Protein AF-G9K832-F1 (afdb_monomer_lite)

Organism: Mustela putorius furo (NCBI:txid9669)

Structure (mmCIF, N/CA/C/O backbone):
data_AF-G9K832-F1
#
_entry.id   AF-G9K832-F1
#
loop_
_atom_site.group_PDB
_atom_site.id
_atom_site.type_symbol
_atom_site.label_atom_id
_atom_site.label_alt_id
_atom_site.label_comp_id
_atom_site.label_asym_id
_atom_site.label_entity_id
_atom_site.label_seq_id
_atom_site.pdbx_PDB_ins_code
_atom_site.Cartn_x
_atom_site.Cartn_y
_atom_site.Cartn_z
_atom_site.occupancy
_atom_site.B_iso_or_equiv
_atom_site.auth_seq_id
_atom_site.auth_comp_id
_atom_site.auth_asym_id
_atom_site.auth_atom_id
_atom_site.pdbx_PDB_model_num
ATOM 1 N N . ASP A 1 1 ? 12.727 16.959 -28.526 1.00 79.44 1 ASP A N 1
ATOM 2 C CA . ASP A 1 1 ? 11.424 17.109 -27.851 1.00 79.44 1 ASP A CA 1
ATOM 3 C C . ASP A 1 1 ? 11.506 16.907 -26.352 1.00 79.44 1 ASP A C 1
ATOM 5 O O . ASP A 1 1 ? 11.760 15.799 -25.892 1.00 79.44 1 ASP A O 1
ATOM 9 N N . HIS A 1 2 ? 11.271 17.974 -25.588 1.00 90.62 2 HIS A N 1
ATOM 10 C CA . HIS A 1 2 ? 11.287 17.950 -24.122 1.00 90.62 2 HIS A CA 1
ATOM 11 C C . HIS A 1 2 ? 10.200 17.029 -23.529 1.00 90.62 2 HIS A C 1
ATOM 13 O O . HIS A 1 2 ? 10.481 16.249 -22.620 1.00 90.62 2 HIS A O 1
ATOM 19 N N . TYR A 1 3 ? 8.979 17.060 -24.076 1.00 95.38 3 TYR A N 1
ATOM 20 C CA . TYR A 1 3 ? 7.848 16.276 -23.562 1.00 95.38 3 TYR A CA 1
ATOM 21 C C . TYR A 1 3 ? 8.053 14.762 -23.679 1.00 95.38 3 TYR A C 1
ATOM 23 O O . TYR A 1 3 ? 7.700 14.030 -22.758 1.00 95.38 3 TYR A O 1
ATOM 31 N N . ILE A 1 4 ? 8.679 14.294 -24.764 1.00 95.75 4 ILE A N 1
ATOM 32 C CA . ILE A 1 4 ? 8.980 12.867 -24.958 1.00 95.75 4 ILE A CA 1
ATOM 33 C C . ILE A 1 4 ? 9.996 12.379 -23.917 1.00 95.75 4 ILE A C 1
ATOM 35 O O . ILE A 1 4 ? 9.823 11.307 -23.345 1.00 95.75 4 ILE A O 1
ATOM 39 N N . GLN A 1 5 ? 11.018 13.182 -23.609 1.00 94.31 5 GLN A N 1
ATOM 40 C CA . GLN A 1 5 ? 12.018 12.833 -22.592 1.00 94.31 5 GLN A CA 1
ATOM 41 C C . GLN A 1 5 ? 11.412 12.776 -21.187 1.00 94.31 5 GLN A C 1
ATOM 43 O O . GLN A 1 5 ? 11.675 11.837 -20.438 1.00 94.31 5 GLN A O 1
ATOM 48 N N . VAL A 1 6 ? 10.562 13.747 -20.836 1.00 96.19 6 VAL A N 1
ATOM 49 C CA . VAL A 1 6 ? 9.859 13.746 -19.543 1.00 96.19 6 VAL A CA 1
ATOM 50 C C . VAL A 1 6 ? 8.935 12.538 -19.429 1.00 96.19 6 VAL A C 1
ATOM 52 O O . VAL A 1 6 ? 8.910 11.893 -18.382 1.00 96.19 6 VAL A O 1
ATOM 55 N N . LEU A 1 7 ? 8.198 12.210 -20.493 1.00 95.88 7 LEU A N 1
ATOM 56 C CA . LEU A 1 7 ? 7.323 11.042 -20.509 1.00 95.88 7 LEU A CA 1
ATOM 57 C C . LEU A 1 7 ? 8.123 9.747 -20.321 1.00 95.88 7 LEU A C 1
ATOM 59 O O . LEU A 1 7 ? 7.775 8.946 -19.458 1.00 95.88 7 LEU A O 1
ATOM 63 N N . SER A 1 8 ? 9.226 9.586 -21.058 1.00 95.19 8 SER A N 1
ATOM 64 C CA . SER A 1 8 ? 10.113 8.425 -20.931 1.00 95.19 8 SER A CA 1
ATOM 65 C C . SER A 1 8 ? 10.676 8.284 -19.516 1.00 95.19 8 SER A C 1
ATOM 67 O O . SER A 1 8 ? 10.681 7.184 -18.973 1.00 95.19 8 SER A O 1
ATOM 69 N N . CYS A 1 9 ? 11.103 9.387 -18.896 1.00 94.25 9 CYS A N 1
ATOM 70 C CA . CYS A 1 9 ? 11.592 9.382 -17.519 1.00 94.25 9 CYS A CA 1
ATOM 71 C C . CYS A 1 9 ? 10.503 8.923 -16.538 1.00 94.25 9 CYS A C 1
ATOM 73 O O . CYS A 1 9 ? 10.729 8.027 -15.727 1.00 94.25 9 C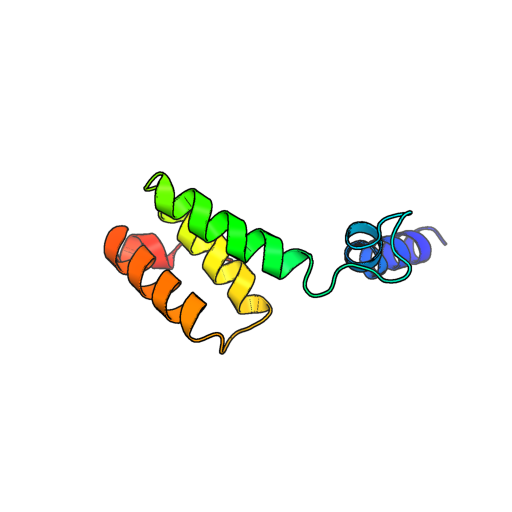YS A O 1
ATOM 75 N N . LYS A 1 10 ? 9.289 9.479 -16.650 1.00 94.75 10 LYS A N 1
ATOM 76 C CA . LYS A 1 10 ? 8.165 9.104 -15.778 1.00 94.75 10 LYS A CA 1
ATOM 77 C C . LYS A 1 10 ? 7.778 7.636 -15.927 1.00 94.75 10 LYS A C 1
ATOM 79 O O . LYS A 1 10 ? 7.513 6.983 -14.925 1.00 94.75 10 LYS A O 1
ATOM 84 N N . GLN A 1 11 ? 7.761 7.126 -17.155 1.00 94.75 11 GLN A N 1
ATOM 85 C CA . GLN A 1 11 ? 7.363 5.750 -17.438 1.00 94.75 11 GLN A CA 1
ATOM 86 C C . GLN A 1 11 ? 8.387 4.728 -16.925 1.00 94.75 11 GLN A C 1
ATOM 88 O O . GLN A 1 11 ? 7.996 3.663 -16.458 1.00 94.75 11 GLN A O 1
ATOM 93 N N . ASN A 1 12 ? 9.676 5.079 -16.937 1.00 93.00 12 ASN A N 1
ATOM 94 C CA . ASN A 1 12 ? 10.748 4.204 -16.457 1.00 93.00 12 ASN A CA 1
ATOM 95 C C . ASN A 1 12 ? 11.017 4.338 -14.949 1.00 93.00 12 ASN A C 1
ATOM 97 O O . ASN A 1 12 ? 11.686 3.485 -14.376 1.00 93.00 12 ASN A O 1
ATOM 101 N N . CYS A 1 13 ? 10.492 5.381 -14.295 1.00 92.88 13 CYS A N 1
ATOM 102 C CA . CYS A 1 13 ? 10.821 5.745 -12.914 1.00 92.88 13 CYS A CA 1
ATOM 103 C C . CYS A 1 13 ? 10.735 4.569 -11.927 1.00 92.88 13 CYS A C 1
ATOM 105 O O . CYS A 1 13 ? 11.665 4.350 -11.159 1.00 92.88 13 CYS A O 1
ATOM 107 N N . VAL A 1 14 ? 9.660 3.774 -11.974 1.00 91.12 14 VAL A N 1
ATOM 108 C CA . VAL A 1 14 ? 9.479 2.637 -11.053 1.00 91.12 14 VAL A CA 1
ATOM 109 C C . VAL A 1 14 ? 10.551 1.564 -11.264 1.00 91.12 14 VAL A C 1
ATOM 111 O O . VAL A 1 14 ? 11.099 1.047 -10.294 1.00 91.12 14 VAL A O 1
ATOM 114 N N . THR A 1 15 ? 10.882 1.251 -12.516 1.00 91.69 15 THR A N 1
ATOM 115 C CA . THR A 1 15 ? 11.914 0.262 -12.856 1.00 91.69 15 THR A CA 1
ATOM 116 C C . THR A 1 15 ? 13.307 0.749 -12.475 1.00 91.69 15 THR A C 1
ATOM 118 O O . THR A 1 15 ? 14.090 -0.018 -11.918 1.00 91.69 15 THR A O 1
ATOM 121 N N . GLU A 1 16 ? 13.609 2.023 -12.723 1.00 93.12 16 GLU A N 1
ATOM 122 C CA . GLU A 1 16 ? 14.886 2.634 -12.339 1.00 93.12 16 GLU A CA 1
ATOM 123 C C . GLU A 1 16 ? 15.047 2.678 -10.814 1.00 93.12 16 GLU A C 1
ATOM 125 O O . GLU A 1 16 ? 16.090 2.290 -10.298 1.00 93.12 16 GLU A O 1
ATOM 130 N N . LEU A 1 17 ? 13.998 3.053 -10.070 1.00 92.50 17 LEU A N 1
ATOM 131 C CA . LEU A 1 17 ? 14.004 3.037 -8.599 1.00 92.50 17 LEU A CA 1
ATOM 132 C C . LEU A 1 17 ? 14.177 1.627 -8.024 1.00 92.50 17 LEU A C 1
ATOM 134 O O . LEU A 1 17 ? 14.840 1.452 -7.005 1.00 92.50 17 LEU A O 1
ATOM 138 N N . ALA A 1 18 ? 13.591 0.623 -8.675 1.00 94.94 18 ALA A N 1
ATOM 139 C CA . ALA A 1 18 ? 13.748 -0.774 -8.296 1.00 94.94 18 ALA A CA 1
ATOM 140 C C . ALA A 1 18 ? 15.109 -1.360 -8.717 1.00 94.94 18 ALA A C 1
ATOM 142 O O . ALA A 1 18 ? 15.435 -2.483 -8.333 1.00 94.94 18 ALA A O 1
ATOM 143 N N . SER A 1 19 ? 15.908 -0.655 -9.517 1.00 94.38 19 SER A N 1
ATOM 144 C CA . SER A 1 19 ? 17.206 -1.136 -9.988 1.00 94.38 19 SER A CA 1
ATOM 145 C C . SER A 1 19 ? 18.308 -0.802 -8.985 1.00 94.38 19 SER A C 1
ATOM 147 O O . SER A 1 19 ? 18.357 0.284 -8.417 1.00 94.38 19 SER A O 1
ATOM 149 N N . HIS A 1 20 ? 19.232 -1.739 -8.768 1.00 90.44 20 HIS A N 1
ATOM 150 C CA . HIS A 1 20 ? 20.391 -1.524 -7.905 1.00 90.44 20 HIS A CA 1
ATOM 151 C C . HIS A 1 20 ? 21.661 -1.999 -8.622 1.00 90.44 20 HIS A C 1
ATOM 153 O O . HIS A 1 20 ? 21.639 -3.107 -9.155 1.00 90.44 20 HIS A O 1
ATOM 159 N N . PRO A 1 21 ? 22.782 -1.247 -8.606 1.00 88.25 21 PRO A N 1
ATOM 160 C CA . PRO A 1 21 ? 23.978 -1.576 -9.395 1.00 88.25 21 PRO A CA 1
ATOM 161 C C . PRO A 1 21 ? 24.573 -2.968 -9.140 1.00 88.25 21 PRO A C 1
ATOM 163 O O . PRO A 1 21 ? 25.258 -3.520 -9.992 1.00 88.25 21 PRO A O 1
ATOM 166 N N . SER A 1 22 ? 24.333 -3.537 -7.957 1.00 91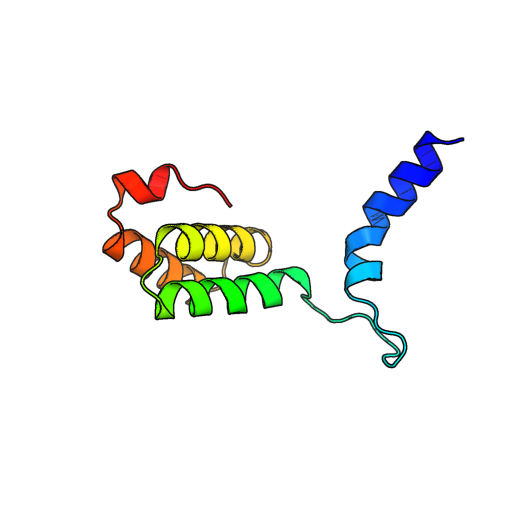.12 22 SER A N 1
ATOM 167 C CA . SER A 1 22 ? 24.796 -4.880 -7.590 1.00 91.12 22 SER A CA 1
ATOM 168 C C . SER A 1 22 ? 23.844 -6.014 -7.990 1.00 91.12 22 SER A C 1
ATOM 170 O O . SER A 1 22 ? 24.125 -7.171 -7.679 1.00 91.12 22 SER A O 1
ATOM 172 N N . ARG A 1 23 ? 22.709 -5.712 -8.631 1.00 91.38 23 ARG A N 1
ATOM 173 C CA . ARG A 1 23 ? 21.714 -6.698 -9.063 1.00 91.38 23 ARG A CA 1
ATOM 174 C C . ARG A 1 23 ? 21.578 -6.664 -10.576 1.00 91.38 23 ARG A C 1
ATOM 176 O O . ARG A 1 23 ? 21.467 -5.604 -11.176 1.00 91.38 23 ARG A O 1
ATOM 183 N N . GLU A 1 24 ? 21.520 -7.848 -11.174 1.00 90.94 24 GLU A N 1
ATOM 184 C CA . GLU A 1 24 ? 21.270 -7.996 -12.611 1.00 90.94 24 GLU A CA 1
ATOM 185 C C . GLU A 1 24 ? 19.825 -7.632 -12.986 1.00 90.94 24 GLU A C 1
ATOM 187 O O . GLU A 1 24 ? 19.562 -7.161 -14.088 1.00 90.94 24 GLU A O 1
ATOM 192 N N . LYS A 1 25 ? 18.881 -7.831 -12.057 1.00 91.56 25 LYS A N 1
ATOM 193 C CA . LYS A 1 25 ? 17.458 -7.538 -12.248 1.00 91.56 25 LYS A CA 1
ATOM 194 C C . LYS A 1 25 ? 16.940 -6.566 -11.183 1.00 91.56 25 LYS A C 1
ATOM 196 O O . LYS A 1 25 ? 17.369 -6.675 -10.024 1.00 91.56 25 LYS A O 1
ATOM 201 N N . PRO A 1 26 ? 15.997 -5.673 -11.543 1.00 93.44 26 PRO A N 1
ATOM 202 C CA . PRO A 1 26 ? 15.294 -4.839 -10.576 1.00 93.44 26 PRO A CA 1
ATOM 203 C C . PRO A 1 26 ? 14.599 -5.682 -9.501 1.00 93.44 26 PRO A C 1
ATOM 205 O O . PRO A 1 26 ? 14.286 -6.855 -9.714 1.00 93.44 26 PRO A O 1
ATOM 208 N N . PHE A 1 27 ? 14.357 -5.088 -8.337 1.00 93.19 27 PHE A N 1
ATOM 209 C CA . PHE A 1 27 ? 13.521 -5.692 -7.307 1.00 93.19 27 PHE A CA 1
ATOM 210 C C . PHE A 1 27 ? 12.091 -5.875 -7.827 1.00 93.19 27 PHE A C 1
ATOM 212 O O . PHE A 1 27 ? 11.443 -4.914 -8.244 1.00 93.19 27 PHE A O 1
ATOM 219 N N . GLU A 1 28 ? 11.600 -7.111 -7.779 1.00 92.38 28 GLU A N 1
ATOM 220 C CA . GLU A 1 28 ? 10.188 -7.405 -8.013 1.00 92.38 28 GLU A CA 1
ATOM 221 C C . GLU A 1 28 ? 9.344 -6.772 -6.907 1.00 92.38 28 GLU A C 1
ATOM 223 O O . GLU A 1 28 ? 9.784 -6.666 -5.760 1.00 92.38 28 GLU A O 1
ATOM 228 N N . ASP A 1 29 ? 8.156 -6.293 -7.280 1.00 93.94 29 ASP A N 1
ATOM 229 C CA . ASP A 1 29 ? 7.180 -5.703 -6.364 1.00 93.94 29 ASP A CA 1
ATOM 230 C C . ASP A 1 29 ? 7.768 -4.638 -5.435 1.00 93.94 29 ASP A C 1
ATOM 232 O O . ASP A 1 29 ? 7.370 -4.519 -4.276 1.00 93.94 29 ASP A O 1
ATOM 236 N N . PHE A 1 30 ? 8.719 -3.846 -5.946 1.00 94.31 30 PHE A N 1
ATOM 237 C CA . PHE A 1 30 ? 9.462 -2.866 -5.158 1.00 94.31 30 PHE A CA 1
ATOM 238 C C . PHE A 1 30 ? 8.525 -1.937 -4.378 1.00 94.31 30 PHE A C 1
ATOM 240 O O . PHE A 1 30 ? 8.604 -1.881 -3.154 1.00 94.31 30 PHE A O 1
ATOM 247 N N . LEU A 1 31 ? 7.595 -1.257 -5.057 1.00 94.19 31 LEU A N 1
ATOM 248 C CA . LEU A 1 31 ? 6.635 -0.364 -4.400 1.00 94.19 31 LEU A CA 1
ATOM 249 C C . LEU A 1 31 ? 5.671 -1.111 -3.457 1.00 94.19 31 LEU A C 1
ATOM 251 O O . LEU A 1 31 ? 5.626 -0.732 -2.284 1.00 94.19 31 LEU A O 1
ATOM 255 N N . PRO A 1 32 ? 4.954 -2.177 -3.883 1.00 96.94 32 PRO A N 1
ATOM 256 C CA . PRO A 1 32 ? 4.118 -2.959 -2.972 1.00 96.94 32 PRO A CA 1
ATOM 257 C C . PRO A 1 32 ? 4.856 -3.409 -1.708 1.00 96.94 32 PRO A C 1
ATOM 259 O O . PRO A 1 32 ? 4.354 -3.239 -0.602 1.00 96.94 32 PRO A O 1
ATOM 262 N N . SER A 1 33 ? 6.082 -3.912 -1.838 1.00 96.62 33 SER A N 1
ATOM 263 C CA . SER A 1 33 ? 6.869 -4.400 -0.702 1.00 96.62 33 SER A CA 1
ATOM 264 C C . SER A 1 33 ? 7.142 -3.306 0.335 1.00 96.62 33 SER A C 1
ATOM 266 O O . SER A 1 33 ? 7.088 -3.571 1.537 1.00 96.62 33 SER A O 1
ATOM 268 N N . HIS A 1 34 ? 7.366 -2.062 -0.104 1.00 97.19 34 HIS A N 1
ATOM 269 C CA . HIS A 1 34 ? 7.517 -0.927 0.812 1.00 97.19 34 HIS A CA 1
ATOM 270 C C . HIS A 1 34 ? 6.219 -0.628 1.559 1.00 97.19 34 HIS A C 1
ATOM 272 O O . HIS A 1 34 ? 6.251 -0.464 2.776 1.00 97.19 34 HIS A O 1
ATOM 278 N N . TYR A 1 35 ? 5.078 -0.599 0.867 1.00 98.38 35 TYR A N 1
ATOM 279 C CA . TYR A 1 35 ? 3.784 -0.359 1.510 1.00 98.38 35 TYR A CA 1
ATOM 280 C C . TYR A 1 35 ? 3.384 -1.488 2.461 1.00 98.38 35 TYR A C 1
ATOM 282 O O . TYR A 1 35 ? 2.857 -1.207 3.534 1.00 98.38 35 TYR A O 1
ATOM 290 N N . ASN A 1 36 ? 3.713 -2.741 2.131 1.00 98.38 36 ASN A N 1
ATOM 291 C CA . ASN A 1 36 ? 3.529 -3.881 3.029 1.00 98.38 36 ASN A CA 1
ATOM 292 C C . ASN A 1 36 ? 4.362 -3.733 4.313 1.00 98.38 36 ASN A C 1
ATOM 294 O O . ASN A 1 36 ? 3.878 -3.974 5.418 1.00 98.38 36 ASN A O 1
ATOM 298 N N . TYR A 1 37 ? 5.606 -3.272 4.200 1.00 98.31 37 TYR A N 1
ATOM 299 C CA . TYR A 1 37 ? 6.416 -3.020 5.386 1.00 98.31 37 TYR A CA 1
ATOM 300 C C .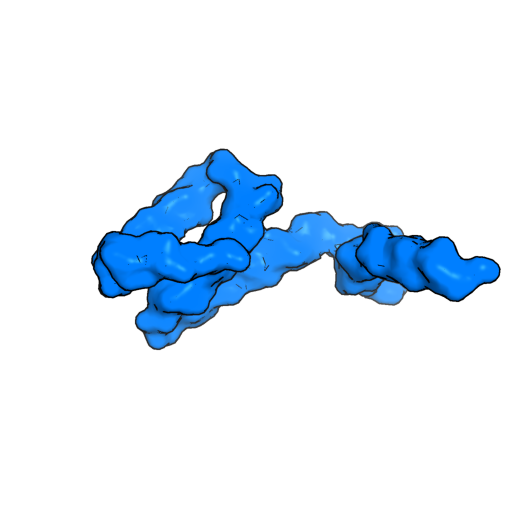 TYR A 1 37 ? 5.902 -1.818 6.195 1.00 98.31 37 TYR A C 1
ATOM 302 O O . TYR A 1 37 ? 5.768 -1.895 7.418 1.00 98.31 37 TYR A O 1
ATOM 310 N N . LEU A 1 38 ? 5.577 -0.710 5.521 1.00 98.56 38 LEU A N 1
ATOM 311 C CA . LEU A 1 38 ? 5.132 0.525 6.165 1.00 98.56 38 LEU A CA 1
ATOM 312 C C . LEU A 1 38 ? 3.795 0.360 6.888 1.00 98.56 38 LEU A C 1
ATOM 314 O O . LEU A 1 38 ? 3.684 0.829 8.019 1.00 98.56 38 LEU A O 1
ATOM 318 N N . GLN A 1 39 ? 2.812 -0.337 6.305 1.00 98.62 39 GLN A N 1
ATOM 319 C CA . GLN A 1 39 ? 1.536 -0.584 6.991 1.00 98.62 39 GLN A CA 1
ATOM 320 C C . GLN A 1 39 ? 1.749 -1.308 8.326 1.00 98.62 39 GLN A C 1
ATOM 322 O O . GLN A 1 39 ? 1.194 -0.898 9.346 1.00 98.62 39 GLN A O 1
ATOM 327 N N . PHE A 1 40 ? 2.651 -2.295 8.359 1.00 98.12 40 PHE A N 1
ATOM 328 C CA . PHE A 1 40 ? 2.973 -3.021 9.584 1.00 98.12 40 PHE A CA 1
ATOM 329 C C . PHE A 1 40 ? 3.746 -2.154 10.586 1.00 98.12 40 PHE A C 1
ATOM 331 O O . PHE A 1 40 ? 3.483 -2.190 11.789 1.00 98.12 40 PHE A O 1
ATOM 338 N N . ALA A 1 41 ? 4.689 -1.339 10.108 1.00 98.69 41 ALA A N 1
ATOM 339 C CA . ALA A 1 41 ? 5.443 -0.417 10.952 1.00 98.69 41 ALA A CA 1
ATOM 340 C C . ALA A 1 41 ? 4.530 0.623 11.622 1.00 98.69 41 ALA A C 1
ATOM 342 O O . ALA A 1 41 ? 4.648 0.855 12.827 1.00 98.69 41 ALA A O 1
ATOM 343 N N . TYR A 1 42 ? 3.588 1.203 10.871 1.00 98.81 42 TYR A N 1
ATOM 344 C CA . TYR A 1 42 ? 2.604 2.145 11.404 1.00 98.81 42 TYR A CA 1
ATOM 345 C C . TYR A 1 42 ? 1.639 1.486 12.385 1.00 98.81 42 TYR A C 1
ATOM 347 O O . TYR A 1 42 ? 1.349 2.062 13.436 1.00 98.81 42 TYR A O 1
ATOM 355 N N . TYR A 1 43 ? 1.209 0.257 12.100 1.00 98.44 43 TYR A N 1
ATOM 356 C CA . TYR A 1 43 ? 0.428 -0.539 13.039 1.00 98.44 43 TYR A CA 1
ATOM 357 C C . TYR A 1 43 ? 1.144 -0.723 14.385 1.00 98.44 43 TYR A C 1
ATOM 359 O O . TYR A 1 43 ? 0.549 -0.469 15.431 1.00 98.44 43 TYR A O 1
ATOM 367 N N . ASN A 1 44 ? 2.429 -1.090 14.378 1.00 98.31 44 ASN A N 1
ATOM 368 C CA . ASN A 1 44 ? 3.187 -1.353 15.607 1.00 98.31 44 ASN A CA 1
ATOM 369 C C . ASN A 1 44 ? 3.335 -0.129 16.524 1.00 98.31 44 ASN A C 1
ATOM 371 O O . ASN A 1 44 ? 3.550 -0.289 17.724 1.00 98.31 44 ASN A O 1
ATOM 375 N N . ILE A 1 45 ? 3.210 1.084 15.981 1.00 98.44 45 ILE A N 1
ATOM 376 C CA . ILE A 1 45 ? 3.216 2.329 16.762 1.00 98.44 45 ILE A CA 1
ATOM 377 C C . ILE A 1 45 ? 1.803 2.876 17.028 1.00 98.44 45 ILE A C 1
ATOM 379 O O . ILE A 1 45 ? 1.660 3.996 17.513 1.00 98.44 45 ILE A O 1
ATOM 383 N N . GLY A 1 46 ? 0.758 2.106 16.705 1.00 98.00 46 GLY A N 1
ATOM 384 C CA . GLY A 1 46 ? -0.646 2.469 16.911 1.00 98.00 46 GLY A CA 1
ATOM 385 C C . GLY A 1 46 ? -1.177 3.528 15.944 1.00 98.00 46 GLY A C 1
ATOM 386 O O . GLY A 1 46 ? -2.234 4.107 16.189 1.00 98.00 46 GLY A O 1
ATOM 387 N N . ASN A 1 47 ? -0.462 3.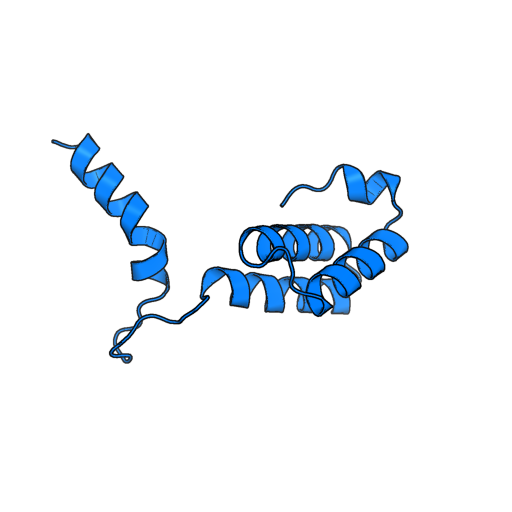806 14.854 1.00 98.50 47 ASN A N 1
ATOM 388 C CA . ASN A 1 47 ? -0.839 4.842 13.906 1.00 98.50 47 ASN A CA 1
ATOM 389 C C . ASN A 1 47 ? -1.707 4.285 12.767 1.00 98.50 47 ASN A C 1
ATOM 391 O O . ASN A 1 47 ? -1.248 4.072 11.643 1.00 98.50 47 ASN A O 1
ATOM 395 N N . TYR A 1 48 ? -2.978 4.026 13.075 1.00 98.38 48 TYR A N 1
ATOM 396 C CA . TYR A 1 48 ? -3.895 3.341 12.161 1.00 98.38 48 TYR A CA 1
ATOM 397 C C . TYR A 1 48 ? -4.231 4.135 10.896 1.00 98.38 48 TYR A C 1
ATOM 399 O O . TYR A 1 48 ? -4.484 3.520 9.866 1.00 98.38 48 TYR A O 1
ATOM 407 N N . THR A 1 49 ? -4.192 5.470 10.927 1.00 98.44 49 THR A N 1
ATOM 408 C CA . THR A 1 49 ? -4.469 6.301 9.744 1.00 98.44 49 THR A CA 1
ATOM 409 C C . THR A 1 49 ? -3.488 5.990 8.611 1.00 98.44 49 THR A C 1
ATOM 411 O O . THR A 1 49 ? -3.904 5.605 7.519 1.00 98.44 49 THR A O 1
ATOM 414 N N . GLN A 1 50 ? -2.184 6.061 8.888 1.00 98.69 50 GLN A N 1
ATOM 415 C CA . GLN A 1 50 ? -1.139 5.753 7.910 1.00 98.69 50 GLN A CA 1
ATOM 416 C C . GLN A 1 50 ? -1.059 4.254 7.599 1.00 98.69 50 GLN A C 1
ATOM 418 O O . GLN A 1 50 ? -0.716 3.881 6.477 1.00 98.69 50 GLN A O 1
ATOM 423 N N . ALA A 1 51 ? -1.390 3.382 8.561 1.00 98.75 51 ALA A N 1
ATOM 424 C CA . ALA A 1 51 ? -1.463 1.945 8.303 1.00 98.75 51 ALA A CA 1
ATOM 425 C C . ALA A 1 51 ? -2.559 1.613 7.273 1.00 98.75 51 ALA A C 1
ATOM 427 O O . ALA A 1 51 ? -2.317 0.836 6.351 1.00 98.75 51 ALA A O 1
ATOM 428 N N . ILE A 1 52 ? -3.735 2.245 7.388 1.00 98.75 52 ILE A N 1
ATOM 429 C CA . ILE A 1 52 ? -4.846 2.122 6.430 1.00 98.75 52 ILE A CA 1
ATOM 430 C C . ILE A 1 52 ? -4.450 2.669 5.062 1.00 98.75 52 ILE A C 1
ATOM 432 O O . ILE A 1 52 ? -4.697 1.994 4.067 1.00 98.75 52 ILE A O 1
ATOM 436 N N . GLU A 1 53 ? -3.852 3.862 5.010 1.00 98.69 53 GLU A N 1
ATOM 437 C CA . GLU A 1 53 ? -3.375 4.475 3.763 1.00 98.69 53 GLU A CA 1
ATOM 438 C C . GLU A 1 53 ? -2.429 3.513 3.034 1.00 98.69 53 GLU A C 1
ATOM 440 O O . GLU A 1 53 ? -2.734 3.070 1.931 1.00 98.69 53 GLU A O 1
ATOM 445 N N . CYS A 1 54 ? -1.372 3.046 3.708 1.00 98.75 54 CYS A N 1
ATOM 446 C CA . CYS A 1 54 ? -0.405 2.117 3.122 1.00 98.75 54 CYS A CA 1
ATOM 447 C C . CYS A 1 54 ? -1.037 0.782 2.689 1.00 98.75 54 CYS A C 1
ATOM 449 O O . CYS A 1 54 ? -0.709 0.268 1.619 1.00 98.75 54 CYS A O 1
ATOM 451 N N . ALA A 1 55 ? -1.943 0.210 3.492 1.00 98.69 55 ALA A N 1
ATOM 452 C CA . ALA A 1 55 ? -2.635 -1.030 3.140 1.00 98.69 55 ALA A CA 1
ATOM 453 C C . ALA A 1 55 ? -3.531 -0.850 1.901 1.00 98.69 55 ALA A C 1
ATOM 455 O O . ALA A 1 55 ? -3.537 -1.706 1.015 1.00 98.69 55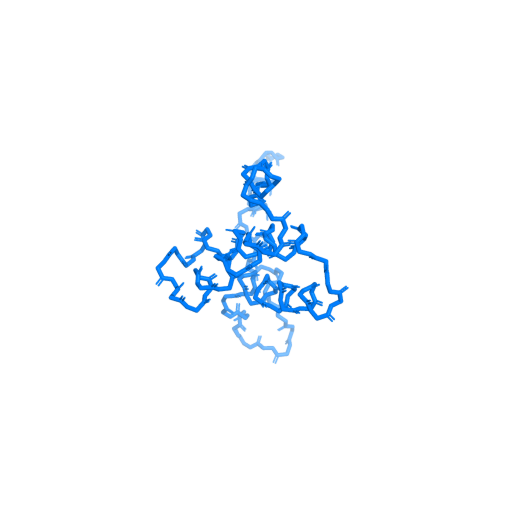 ALA A O 1
ATOM 456 N N . LYS A 1 56 ? -4.236 0.284 1.785 1.00 98.56 56 LYS A N 1
ATOM 457 C CA . LYS A 1 56 ? -5.013 0.630 0.585 1.00 98.56 56 LYS A CA 1
ATOM 458 C C . LYS A 1 56 ? -4.105 0.822 -0.630 1.00 98.56 56 LYS A C 1
ATOM 460 O O . LYS A 1 56 ? -4.422 0.284 -1.689 1.00 98.56 56 LYS A O 1
ATOM 465 N N . THR A 1 57 ? -2.971 1.514 -0.487 1.00 98.50 57 THR A N 1
ATOM 466 C CA . THR A 1 57 ? -2.005 1.684 -1.584 1.00 98.50 57 THR A CA 1
ATOM 467 C C . THR A 1 57 ? -1.437 0.341 -2.045 1.00 98.50 57 THR A C 1
ATOM 469 O O . THR A 1 57 ? -1.341 0.101 -3.245 1.00 98.50 57 THR A O 1
ATOM 472 N N . TYR A 1 58 ? -1.115 -0.576 -1.123 1.00 98.62 58 TYR A N 1
ATOM 473 C CA . TYR A 1 58 ? -0.684 -1.938 -1.465 1.00 98.62 58 TYR A CA 1
ATOM 474 C C . TYR A 1 58 ? -1.744 -2.685 -2.286 1.00 98.62 58 TYR A C 1
ATOM 476 O O . TYR A 1 58 ? -1.434 -3.290 -3.314 1.00 98.62 58 TYR A O 1
ATOM 484 N N . LEU A 1 59 ? -3.009 -2.611 -1.861 1.00 98.56 59 LEU A N 1
ATOM 485 C CA . LEU A 1 59 ? -4.126 -3.286 -2.524 1.00 98.56 59 LEU A CA 1
ATOM 486 C C . LEU A 1 59 ? -4.432 -2.725 -3.925 1.00 98.56 59 LEU A C 1
ATOM 488 O O . LEU A 1 59 ? -5.106 -3.403 -4.697 1.00 98.56 5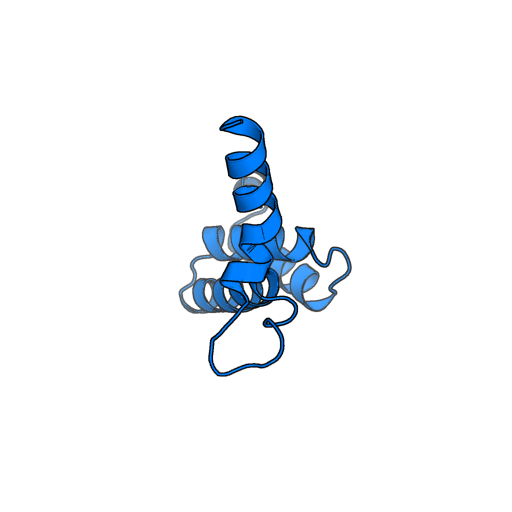9 LEU A O 1
ATOM 492 N N . LEU A 1 60 ? -3.901 -1.555 -4.312 1.00 98.06 60 LEU A N 1
ATOM 493 C CA . LEU A 1 60 ? -3.938 -1.110 -5.714 1.00 98.06 60 LEU A CA 1
ATOM 494 C C . LEU A 1 60 ? -3.134 -2.033 -6.644 1.00 98.06 60 LEU A C 1
ATOM 496 O O . LEU A 1 60 ? -3.471 -2.152 -7.820 1.00 98.06 60 LEU A O 1
ATOM 500 N N . PHE A 1 61 ? -2.085 -2.681 -6.129 1.00 97.12 61 PHE A N 1
ATOM 501 C CA . PHE A 1 61 ? -1.251 -3.619 -6.884 1.00 97.12 61 PHE A CA 1
ATOM 502 C C . PHE A 1 61 ? -1.760 -5.058 -6.768 1.00 97.12 61 PHE A C 1
ATOM 504 O O . PHE A 1 61 ? -1.795 -5.780 -7.763 1.00 97.12 61 PHE A O 1
ATOM 511 N N . PHE A 1 62 ? -2.203 -5.456 -5.569 1.00 98.19 62 PHE A N 1
ATOM 512 C CA . PHE A 1 62 ? -2.687 -6.809 -5.279 1.00 98.19 62 PHE A CA 1
ATOM 513 C C . PHE A 1 62 ? -4.081 -6.795 -4.631 1.00 98.19 62 PHE A C 1
ATOM 515 O O . PHE A 1 62 ? -4.206 -7.068 -3.438 1.00 98.19 62 PHE A O 1
ATOM 522 N N . PRO A 1 63 ? -5.159 -6.528 -5.395 1.00 98.25 63 PRO A N 1
ATOM 523 C CA . PRO A 1 63 ? -6.500 -6.325 -4.830 1.00 98.25 63 PRO A CA 1
ATOM 524 C C . PRO A 1 63 ? -7.054 -7.523 -4.049 1.00 98.25 63 PRO A C 1
ATOM 526 O O . PRO A 1 63 ? -7.869 -7.361 -3.143 1.00 98.25 63 PRO A O 1
ATOM 529 N N . ASN A 1 64 ? -6.602 -8.729 -4.398 1.00 98.12 64 ASN A N 1
ATOM 530 C CA . ASN A 1 64 ? -7.086 -9.990 -3.838 1.00 98.12 64 ASN A CA 1
ATOM 531 C C . ASN A 1 64 ? -6.156 -10.566 -2.757 1.00 98.12 64 ASN A C 1
ATOM 533 O O . ASN A 1 64 ? -6.307 -11.729 -2.396 1.00 98.12 64 ASN A O 1
ATOM 537 N N . ASP A 1 65 ? -5.177 -9.799 -2.266 1.00 98.62 65 ASP A N 1
ATOM 538 C CA . ASP A 1 65 ? -4.307 -10.251 -1.177 1.00 98.62 65 ASP A CA 1
ATOM 539 C C . ASP A 1 65 ? -5.128 -10.406 0.112 1.00 98.62 65 ASP A C 1
ATOM 541 O O . ASP A 1 65 ? -5.595 -9.428 0.703 1.00 98.62 65 ASP A O 1
ATOM 545 N N . GLU A 1 66 ? -5.366 -11.652 0.520 1.00 98.50 66 GLU A N 1
ATOM 546 C CA . GLU A 1 66 ? -6.225 -11.965 1.663 1.00 98.50 66 GLU A CA 1
ATOM 547 C C . GLU A 1 66 ? -5.668 -11.402 2.974 1.00 98.50 66 GLU A C 1
ATOM 549 O O . GLU A 1 66 ? -6.430 -10.907 3.807 1.00 98.50 66 GLU A O 1
ATOM 554 N N . VAL A 1 67 ? -4.344 -11.431 3.145 1.00 98.31 67 VAL A N 1
ATOM 555 C CA . VAL A 1 67 ? -3.677 -10.971 4.368 1.00 98.31 67 VAL A CA 1
ATOM 556 C C . VAL A 1 67 ? -3.794 -9.457 4.485 1.00 98.31 67 VAL A C 1
ATOM 558 O O . VAL A 1 67 ? -4.178 -8.945 5.537 1.00 98.31 67 VAL A O 1
ATOM 561 N N . MET A 1 68 ? -3.532 -8.722 3.404 1.00 98.62 68 MET A N 1
ATOM 562 C CA . MET A 1 68 ? -3.640 -7.267 3.432 1.00 98.62 68 MET A CA 1
ATOM 563 C C . MET A 1 68 ? -5.091 -6.802 3.595 1.00 98.62 68 MET A C 1
ATOM 565 O O . MET A 1 68 ? -5.343 -5.839 4.318 1.00 98.62 68 MET A O 1
ATOM 569 N N . ASN A 1 69 ? -6.060 -7.502 2.997 1.00 98.69 69 ASN A N 1
ATOM 570 C CA . ASN A 1 69 ? -7.481 -7.217 3.217 1.00 98.69 69 ASN A CA 1
ATOM 571 C C . ASN A 1 69 ? -7.890 -7.422 4.688 1.00 98.69 69 ASN A C 1
ATOM 573 O O . ASN A 1 69 ? -8.619 -6.599 5.247 1.00 98.69 69 ASN A O 1
ATOM 577 N N . GLN A 1 70 ? -7.387 -8.474 5.342 1.00 98.69 70 GLN A N 1
ATOM 578 C CA . GLN A 1 70 ? -7.605 -8.700 6.776 1.00 98.69 70 GLN A CA 1
ATOM 579 C C . GLN A 1 70 ? -6.957 -7.603 7.632 1.00 98.69 70 GLN A C 1
ATOM 581 O O . GLN A 1 70 ? -7.606 -7.077 8.539 1.00 98.69 70 GLN A O 1
ATOM 586 N N . ASN A 1 71 ? -5.721 -7.202 7.316 1.00 98.62 71 ASN A N 1
ATOM 587 C CA . ASN A 1 71 ? -5.039 -6.105 8.008 1.00 98.62 71 ASN A CA 1
ATOM 588 C C . ASN A 1 71 ? -5.809 -4.787 7.864 1.00 98.62 71 ASN A C 1
ATOM 590 O O . ASN A 1 71 ? -6.053 -4.102 8.856 1.00 98.62 71 ASN A O 1
ATOM 594 N N . LEU A 1 72 ? -6.255 -4.452 6.650 1.00 98.62 72 LEU A N 1
ATOM 595 C CA . LEU A 1 72 ? -7.040 -3.249 6.385 1.00 98.62 72 LEU A CA 1
ATOM 596 C C . LEU A 1 72 ? -8.352 -3.240 7.182 1.00 98.62 72 LEU A C 1
ATOM 598 O O . LEU A 1 72 ? -8.706 -2.210 7.762 1.00 98.62 72 LEU A O 1
ATOM 602 N N . ALA A 1 73 ? -9.058 -4.373 7.237 1.00 98.50 73 ALA A N 1
ATOM 603 C CA . ALA A 1 73 ? -10.274 -4.512 8.034 1.00 98.50 73 ALA A CA 1
ATOM 604 C C . ALA A 1 73 ? -9.991 -4.305 9.530 1.00 98.50 73 ALA A C 1
ATOM 606 O O . ALA A 1 73 ? -10.714 -3.569 10.202 1.00 98.50 73 ALA A O 1
ATOM 607 N N . TYR A 1 74 ? -8.900 -4.885 10.036 1.00 98.44 74 TYR A N 1
ATOM 608 C CA . TYR A 1 74 ? -8.478 -4.717 11.422 1.00 98.44 74 TYR A CA 1
ATOM 609 C C . TYR A 1 74 ? -8.123 -3.255 11.745 1.00 98.44 74 TYR A C 1
ATOM 611 O O . TYR A 1 74 ? -8.652 -2.696 12.705 1.00 98.44 74 TYR A O 1
ATOM 619 N N . TYR A 1 75 ? -7.300 -2.587 10.930 1.00 98.56 75 TYR A N 1
ATOM 620 C CA . TYR A 1 75 ? -6.943 -1.179 11.159 1.00 98.56 75 TYR A CA 1
ATOM 621 C C . TYR A 1 75 ? -8.158 -0.255 11.070 1.00 98.56 75 TYR A C 1
ATOM 623 O O . TYR A 1 75 ? -8.297 0.660 11.881 1.00 98.56 75 TYR A O 1
ATOM 631 N N . THR A 1 76 ? -9.065 -0.527 10.129 1.00 98.31 76 THR A N 1
ATOM 632 C CA . THR A 1 76 ? -10.334 0.199 9.983 1.00 98.31 76 THR A CA 1
ATOM 633 C C . THR A 1 76 ? -11.198 0.076 11.236 1.00 98.31 76 THR A C 1
ATOM 635 O O . THR A 1 76 ? -11.739 1.077 11.699 1.00 98.31 76 THR A O 1
ATOM 638 N N . ALA A 1 77 ? -11.288 -1.118 11.828 1.00 98.12 77 ALA A N 1
ATOM 639 C CA . ALA A 1 77 ? -12.015 -1.325 13.077 1.00 98.12 77 ALA A CA 1
ATOM 640 C C . ALA A 1 77 ? -11.367 -0.586 14.261 1.00 98.12 77 ALA A C 1
ATOM 642 O O . ALA A 1 77 ? -12.077 -0.007 15.080 1.00 98.12 77 ALA A O 1
ATOM 643 N N . MET A 1 78 ? -10.031 -0.557 14.328 1.00 98.06 78 MET A N 1
ATOM 644 C CA . MET A 1 78 ? -9.295 0.138 15.392 1.00 98.06 78 MET A CA 1
ATOM 645 C C . MET A 1 78 ? -9.404 1.665 15.310 1.00 98.06 78 MET A C 1
ATOM 647 O O . MET A 1 78 ? -9.449 2.326 16.346 1.00 98.06 78 MET A O 1
ATOM 651 N N . LEU A 1 79 ? -9.446 2.232 14.100 1.00 97.81 79 LEU A N 1
ATOM 652 C CA . LEU A 1 79 ? -9.614 3.674 13.894 1.00 97.81 79 LEU A CA 1
ATOM 653 C C . LEU A 1 79 ? -11.086 4.119 13.969 1.00 97.81 79 LEU A C 1
ATOM 655 O O . LEU A 1 79 ? -11.372 5.239 14.391 1.00 97.81 79 LEU A O 1
ATOM 659 N N . GLY A 1 80 ? -12.007 3.247 13.555 1.00 97.69 80 GLY A N 1
ATOM 660 C CA . GLY A 1 80 ? -13.429 3.530 13.370 1.00 97.69 80 GLY A CA 1
ATOM 661 C C . GLY A 1 80 ? -13.795 3.718 11.894 1.00 97.69 80 GLY A C 1
ATOM 662 O O . GLY A 1 80 ? -13.114 4.425 11.148 1.00 97.69 80 GLY A O 1
ATOM 663 N N . GLU A 1 81 ? -14.904 3.106 11.464 1.00 93.81 81 GLU A N 1
ATOM 664 C CA . GLU A 1 81 ? -15.282 3.039 10.044 1.00 93.81 81 GLU A CA 1
ATOM 665 C C . GLU A 1 81 ? -15.450 4.406 9.373 1.00 93.81 81 GLU A C 1
ATOM 667 O O . GLU A 1 81 ? -15.013 4.591 8.239 1.00 93.81 81 GLU A O 1
ATOM 672 N N . GLU A 1 82 ? -16.082 5.370 10.044 1.00 94.31 82 GLU A N 1
ATOM 673 C CA . GLU A 1 82 ? -16.323 6.693 9.457 1.00 94.31 82 GLU A CA 1
ATOM 674 C C . GLU A 1 82 ? -15.015 7.447 9.201 1.00 94.31 82 GLU A C 1
ATOM 676 O O . GLU A 1 82 ? -14.837 8.027 8.130 1.00 94.31 82 GLU A O 1
ATOM 681 N N . ALA A 1 83 ? -14.075 7.376 10.148 1.00 95.44 83 ALA A N 1
ATOM 682 C CA . ALA A 1 83 ? -12.754 7.978 10.010 1.00 95.44 83 ALA A CA 1
ATOM 683 C C . ALA A 1 83 ? -11.917 7.264 8.936 1.00 95.44 83 ALA A C 1
ATOM 685 O O . ALA A 1 83 ? -11.223 7.910 8.160 1.00 95.44 83 ALA A O 1
ATOM 686 N N . ALA A 1 84 ? -12.016 5.938 8.839 1.00 96.44 84 ALA A N 1
ATOM 687 C CA . ALA A 1 84 ? -11.278 5.153 7.853 1.00 96.44 84 ALA A CA 1
ATOM 688 C C . ALA A 1 84 ? -11.775 5.339 6.406 1.00 96.44 84 ALA A C 1
ATOM 690 O O . ALA A 1 84 ? -10.994 5.202 5.457 1.00 96.44 84 ALA A O 1
ATOM 691 N N . ARG A 1 85 ? -13.067 5.640 6.207 1.00 94.25 85 ARG A N 1
ATOM 692 C CA . ARG A 1 85 ? -13.666 5.834 4.871 1.00 94.25 85 ARG A CA 1
ATOM 693 C C . ARG A 1 85 ? -13.089 7.029 4.117 1.00 94.25 85 ARG A C 1
ATOM 695 O O . ARG A 1 85 ? -13.039 6.979 2.893 1.00 94.25 85 ARG A O 1
ATOM 702 N N . SER A 1 86 ? -12.650 8.073 4.817 1.00 95.62 86 SER A N 1
ATOM 703 C CA . SER A 1 86 ? -12.069 9.271 4.195 1.00 95.62 86 SER A CA 1
ATOM 704 C C . SER A 1 86 ? -10.593 9.115 3.815 1.00 95.62 86 SER A C 1
ATOM 706 O O . SER A 1 86 ? -10.058 9.967 3.108 1.00 95.62 86 SER A O 1
ATOM 708 N N . ILE A 1 87 ? -9.936 8.034 4.245 1.00 97.44 87 ILE A N 1
ATOM 709 C CA . ILE A 1 87 ? -8.524 7.769 3.952 1.00 97.44 87 ILE A CA 1
ATOM 710 C C . ILE A 1 87 ? -8.407 7.151 2.553 1.00 97.44 87 ILE A C 1
ATOM 712 O O . ILE A 1 87 ? -9.004 6.106 2.284 1.00 97.44 87 ILE A O 1
ATOM 716 N N . GLY A 1 88 ? -7.658 7.791 1.659 1.00 94.19 88 GLY A N 1
ATOM 717 C CA . GLY A 1 88 ? -7.348 7.257 0.330 1.00 94.19 88 GLY A CA 1
ATOM 718 C C . GLY A 1 88 ? -6.176 6.265 0.342 1.00 94.19 88 GLY A C 1
ATOM 719 O O . GLY A 1 88 ? -5.506 6.139 1.367 1.00 94.19 88 GLY A O 1
ATOM 720 N N . PRO A 1 89 ? -5.963 5.525 -0.758 1.00 88.25 89 PRO A N 1
ATOM 721 C CA . PRO A 1 89 ? -4.654 4.965 -1.087 1.00 88.25 89 PRO A CA 1
ATOM 722 C C . PRO A 1 89 ? -3.651 6.042 -1.526 1.00 88.25 89 PRO A C 1
ATOM 724 O O . PRO A 1 89 ? -4.090 7.149 -1.920 1.00 88.25 89 PRO A O 1
#

Sequence (89 aa):
DHYIQVLSCKQNCVTELASHPSREKPFEDFLPSHYNYLQFAYYNIGNYTQAIECAKTYLLFFPNDEVMNQNLAYYTAMLGEEAARSIGP

Foldseek 3Di:
DVVVVVVVCVVCVVQVVQDDPVDPGGDPPVLLVVLVVQLVVCVVVVNLLSNLLSLQVSCVVVVPPPVSVVSNVVSCVSVDVVSSVPRHD

pLDDT: mean 95.98, std 3.3, range [79.44, 98.81]

Radius of gyration: 16.2 Å; chains: 1; bounding box: 41×30×45 Å

InterPro domains:
  IPR011990 Tetratricopeptide-like helical domain superfamily [G3DSA:1.25.40.10] (5-86)
  IPR011990 Tetratricopeptide-like helical domain superfamily [SSF48452] (32-83)
  IPR052284 Collagen-modifying leprecan protein [PTHR13986] (1-77)
  IPR056585 Leprecan-like alpha-helical domain [PF23557] (1-78)

Secondary structure (DSSP, 8-state):
-HHHHHHHHHHHHHHHHT--TT-SSPPTTHHHHHHHHHHHHHHHTT-HHHHHHHHHHHHTT-TT-HHHHHHHHHHHHHH-HHHHHT---